Protein AF-A0A1W1V035-F1 (afdb_monomer_lite)

pLDDT: mean 86.83, std 7.69, range [56.28, 94.75]

Structure (mmCIF, N/CA/C/O backbone):
data_AF-A0A1W1V035-F1
#
_entry.id   AF-A0A1W1V035-F1
#
loop_
_atom_site.group_PDB
_atom_site.id
_atom_site.type_symbol
_atom_site.label_atom_id
_atom_site.label_alt_id
_atom_site.label_comp_id
_atom_site.label_asym_id
_atom_site.label_entity_id
_atom_site.label_seq_id
_atom_site.pdbx_PDB_ins_code
_atom_site.Cartn_x
_atom_site.Cartn_y
_atom_site.Cartn_z
_atom_site.occupancy
_atom_site.B_iso_or_equiv
_atom_site.auth_seq_id
_atom_site.auth_comp_id
_atom_site.auth_asym_id
_atom_site.auth_atom_id
_atom_site.pdbx_PDB_model_num
ATOM 1 N N . MET A 1 1 ? 27.272 1.104 12.701 1.00 61.97 1 MET A N 1
ATOM 2 C CA . MET A 1 1 ? 26.321 2.194 12.360 1.00 61.97 1 MET A CA 1
ATOM 3 C C . MET A 1 1 ? 25.150 1.755 11.452 1.00 61.97 1 MET A C 1
ATOM 5 O O . MET A 1 1 ? 24.013 2.087 11.770 1.00 61.97 1 MET A O 1
ATOM 9 N N . ARG A 1 2 ? 25.355 0.955 10.383 1.00 68.00 2 ARG A N 1
ATOM 10 C CA . ARG A 1 2 ? 24.263 0.397 9.529 1.00 68.00 2 ARG A CA 1
ATOM 11 C C . ARG A 1 2 ? 23.280 -0.550 10.249 1.00 68.00 2 ARG A C 1
ATOM 13 O O . ARG A 1 2 ? 22.093 -0.559 9.941 1.00 68.00 2 ARG A O 1
ATOM 20 N N . ILE A 1 3 ? 23.766 -1.335 11.211 1.00 76.75 3 ILE A N 1
ATOM 21 C CA . ILE A 1 3 ? 22.946 -2.319 11.942 1.00 76.75 3 ILE A CA 1
ATOM 22 C C . ILE A 1 3 ? 22.001 -1.611 12.923 1.00 76.75 3 ILE A C 1
ATOM 24 O O . ILE A 1 3 ? 20.799 -1.840 12.888 1.00 76.75 3 ILE A O 1
ATOM 28 N N . LEU A 1 4 ? 22.521 -0.664 13.712 1.00 79.06 4 LEU A N 1
ATOM 29 C CA . LEU A 1 4 ? 21.736 0.130 14.665 1.00 79.06 4 LEU A CA 1
ATOM 30 C C . LEU A 1 4 ? 20.595 0.905 13.982 1.00 79.06 4 LEU A C 1
ATOM 32 O O . LEU A 1 4 ? 19.469 0.896 14.462 1.00 79.06 4 LEU A O 1
ATOM 36 N N . THR A 1 5 ? 20.864 1.517 12.825 1.00 84.25 5 THR A N 1
ATOM 37 C CA . THR A 1 5 ? 19.846 2.242 12.041 1.00 84.25 5 THR A CA 1
ATOM 38 C C . THR A 1 5 ? 18.788 1.314 11.445 1.00 84.25 5 THR A C 1
ATOM 40 O O . THR A 1 5 ? 17.619 1.686 11.383 1.00 84.25 5 THR A O 1
ATOM 43 N N . SER A 1 6 ? 19.164 0.097 11.047 1.00 86.00 6 SER A N 1
ATOM 44 C CA . SER A 1 6 ? 18.214 -0.914 10.565 1.00 86.00 6 SER A CA 1
ATOM 45 C C . SER A 1 6 ? 17.325 -1.442 11.696 1.00 86.00 6 SER A C 1
ATOM 47 O O . SER A 1 6 ? 16.116 -1.562 11.512 1.00 86.00 6 SER A O 1
ATOM 49 N N . ILE A 1 7 ? 17.899 -1.671 12.884 1.00 86.69 7 ILE A N 1
ATOM 50 C CA . ILE A 1 7 ? 17.160 -2.080 14.088 1.00 86.69 7 ILE A CA 1
ATOM 51 C C . ILE A 1 7 ? 16.179 -0.984 14.516 1.00 86.69 7 ILE A C 1
ATOM 53 O O . ILE A 1 7 ? 15.006 -1.271 14.728 1.00 86.69 7 ILE A O 1
ATOM 57 N N . LEU A 1 8 ? 16.615 0.279 14.567 1.00 89.12 8 LEU A N 1
ATOM 58 C CA . LEU A 1 8 ? 15.739 1.417 14.874 1.00 89.12 8 LEU A CA 1
ATOM 59 C C . LEU A 1 8 ? 14.561 1.517 13.898 1.00 89.12 8 LEU A C 1
ATOM 61 O O . LEU A 1 8 ? 13.424 1.674 14.333 1.00 89.12 8 LEU A O 1
ATOM 65 N N . LYS A 1 9 ? 14.806 1.362 12.590 1.00 86.00 9 LYS A N 1
ATOM 66 C CA . LYS A 1 9 ? 13.734 1.331 11.582 1.00 86.00 9 LYS A CA 1
ATOM 67 C C . LYS A 1 9 ? 12.749 0.190 11.833 1.00 86.00 9 LYS A C 1
ATOM 69 O O . LYS A 1 9 ? 11.545 0.415 11.769 1.00 86.00 9 LYS A O 1
ATOM 74 N N . ALA A 1 10 ? 13.246 -1.007 12.143 1.00 88.19 10 ALA A N 1
ATOM 75 C CA . ALA A 1 10 ? 12.394 -2.153 12.444 1.00 88.19 10 ALA A CA 1
ATOM 76 C C . ALA A 1 10 ? 11.534 -1.908 13.695 1.00 88.19 10 ALA A C 1
ATOM 78 O O . ALA A 1 10 ? 10.329 -2.141 13.649 1.00 88.19 10 ALA A O 1
ATOM 79 N N . ILE A 1 11 ? 12.118 -1.368 14.772 1.00 92.69 11 ILE A N 1
ATOM 80 C CA . ILE A 1 11 ? 11.386 -1.029 16.003 1.00 92.69 11 ILE A CA 1
ATOM 81 C C . ILE A 1 11 ? 10.275 -0.020 15.704 1.00 92.69 11 ILE A C 1
ATOM 83 O O . ILE A 1 11 ? 9.135 -0.252 16.089 1.00 92.69 11 ILE A O 1
ATOM 87 N N . ILE A 1 12 ? 10.570 1.048 14.957 1.00 90.56 12 ILE A N 1
ATOM 88 C CA . ILE A 1 12 ? 9.572 2.062 14.584 1.00 90.56 12 ILE A CA 1
ATOM 89 C C . ILE A 1 12 ? 8.405 1.425 13.819 1.00 90.56 12 ILE A C 1
ATOM 91 O O . ILE A 1 12 ? 7.245 1.664 14.152 1.00 90.56 12 ILE A O 1
ATOM 95 N N . VAL A 1 13 ? 8.697 0.580 12.826 1.00 88.56 13 VAL A N 1
ATOM 96 C CA . VAL A 1 13 ? 7.663 -0.110 12.038 1.00 88.56 13 VAL A CA 1
ATOM 97 C C . VAL A 1 13 ? 6.796 -1.006 12.927 1.00 88.56 13 VAL A C 1
ATOM 99 O O . VAL A 1 13 ? 5.568 -0.956 12.839 1.00 88.56 13 VAL A O 1
ATOM 102 N N . VAL A 1 14 ? 7.414 -1.782 13.822 1.00 91.19 14 VAL A N 1
ATOM 103 C CA . VAL A 1 14 ? 6.700 -2.669 14.753 1.00 91.19 14 VAL A CA 1
ATOM 104 C C . VAL A 1 14 ? 5.834 -1.870 15.729 1.00 91.19 14 VAL A C 1
ATOM 106 O O . VAL A 1 14 ? 4.681 -2.237 15.967 1.00 91.19 14 VAL A O 1
ATOM 109 N N . SER A 1 15 ? 6.337 -0.754 16.260 1.00 90.75 15 SER A N 1
ATOM 110 C CA . SER A 1 15 ? 5.578 0.128 17.150 1.00 90.75 15 SER A CA 1
ATOM 111 C C . SER A 1 15 ? 4.360 0.732 16.449 1.00 90.75 15 SER A C 1
ATOM 113 O O . SER A 1 15 ? 3.264 0.694 17.006 1.00 90.75 15 SER A O 1
ATOM 115 N N . ILE A 1 16 ? 4.515 1.211 15.208 1.00 88.81 16 ILE A N 1
ATOM 116 C CA . ILE A 1 16 ? 3.402 1.742 14.404 1.00 88.81 16 ILE A CA 1
ATOM 117 C C . ILE A 1 16 ? 2.356 0.650 14.139 1.00 88.81 16 ILE A C 1
ATOM 119 O O . ILE A 1 16 ? 1.165 0.881 14.356 1.00 88.81 16 ILE A O 1
ATOM 123 N N . MET A 1 17 ? 2.779 -0.555 13.733 1.00 87.69 17 MET A N 1
ATOM 124 C CA . MET A 1 17 ? 1.864 -1.689 13.527 1.00 87.69 17 MET A CA 1
ATOM 125 C C . MET A 1 17 ? 1.103 -2.058 14.802 1.00 87.69 17 MET A C 1
ATOM 127 O O . MET A 1 17 ? -0.093 -2.348 14.750 1.00 87.69 17 MET A O 1
ATOM 131 N N . THR A 1 18 ? 1.779 -2.039 15.949 1.00 91.06 18 THR A N 1
ATOM 132 C CA . THR A 1 18 ? 1.171 -2.380 17.240 1.00 91.06 18 THR A CA 1
ATOM 133 C C . THR A 1 18 ? 0.141 -1.333 17.659 1.00 91.06 18 THR A C 1
ATOM 135 O O . THR A 1 18 ? -0.978 -1.694 18.024 1.00 91.06 18 THR A O 1
ATOM 138 N N . ALA A 1 19 ? 0.474 -0.044 17.535 1.00 88.94 19 ALA A N 1
ATOM 139 C CA . ALA A 1 19 ? -0.450 1.052 17.816 1.00 88.94 19 ALA A CA 1
ATOM 140 C C . ALA A 1 19 ? -1.690 0.985 16.913 1.00 88.94 19 ALA A C 1
ATOM 142 O O . ALA A 1 19 ? -2.818 1.084 17.397 1.00 88.94 19 ALA A O 1
ATOM 143 N N . PHE A 1 20 ? -1.498 0.729 15.616 1.00 87.62 20 PHE A N 1
ATOM 144 C CA . PHE A 1 20 ? -2.602 0.557 14.677 1.00 87.62 20 PHE A CA 1
ATOM 145 C C . PHE A 1 20 ? -3.506 -0.624 15.058 1.00 87.62 20 PHE A C 1
ATOM 147 O O . PHE A 1 20 ? -4.725 -0.476 15.095 1.00 87.62 20 PHE A O 1
ATOM 154 N N . ASN A 1 21 ? -2.926 -1.782 15.393 1.00 87.44 21 ASN A N 1
ATOM 155 C CA . ASN A 1 21 ? -3.692 -2.956 15.819 1.00 87.44 21 ASN A CA 1
ATOM 156 C C . ASN A 1 21 ? -4.492 -2.703 17.102 1.00 87.44 21 ASN A C 1
ATOM 158 O O . ASN A 1 21 ? -5.609 -3.203 17.232 1.00 87.44 21 ASN A O 1
ATOM 162 N N . TRP A 1 22 ? -3.940 -1.938 18.043 1.00 89.75 22 TRP A N 1
ATOM 163 C CA . TRP A 1 22 ? -4.646 -1.565 19.265 1.00 89.75 22 TRP A CA 1
ATOM 164 C C . TRP A 1 22 ? -5.844 -0.652 18.969 1.00 89.75 22 TRP A C 1
ATOM 166 O O . TRP A 1 22 ? -6.954 -0.943 19.411 1.00 89.75 22 TRP A O 1
ATOM 176 N N . ILE A 1 23 ? -5.655 0.384 18.140 1.00 87.69 23 ILE A N 1
ATOM 177 C CA . ILE A 1 23 ? -6.750 1.257 17.682 1.00 87.69 23 ILE A CA 1
ATOM 178 C C . ILE A 1 23 ? -7.818 0.427 16.963 1.00 87.69 23 ILE A C 1
ATOM 180 O O . ILE A 1 23 ? -9.000 0.549 17.273 1.00 87.69 23 ILE A O 1
ATOM 184 N N . PHE A 1 24 ? -7.409 -0.457 16.048 1.00 85.31 24 PHE A N 1
ATOM 185 C CA . PHE A 1 24 ? -8.314 -1.331 15.305 1.00 85.31 24 PHE A CA 1
ATOM 186 C C . PHE A 1 24 ? -9.189 -2.170 16.239 1.00 85.31 24 PHE A C 1
ATOM 188 O O . PHE A 1 24 ? -10.400 -2.209 16.052 1.00 85.31 24 PHE A O 1
ATOM 195 N N . ARG A 1 25 ? -8.602 -2.822 17.249 1.00 86.12 25 ARG A N 1
ATOM 196 C CA . ARG A 1 25 ? -9.345 -3.691 18.178 1.00 86.12 25 ARG A CA 1
ATOM 197 C C . ARG A 1 25 ? -10.302 -2.920 19.083 1.00 86.12 25 ARG A C 1
ATOM 199 O O . ARG A 1 25 ? -11.352 -3.447 19.426 1.00 86.12 25 ARG A O 1
ATOM 206 N N . ASN A 1 26 ? -9.961 -1.686 19.442 1.00 89.12 26 ASN A N 1
ATOM 207 C CA . ASN A 1 26 ? -10.711 -0.922 20.437 1.00 89.12 26 ASN A CA 1
ATOM 208 C C . ASN A 1 26 ? -11.694 0.094 19.821 1.00 89.12 26 ASN A C 1
ATOM 210 O O . ASN A 1 26 ? -12.437 0.739 20.561 1.00 89.12 26 ASN A O 1
ATOM 214 N N . ARG A 1 27 ? -11.722 0.246 18.486 1.00 86.50 27 ARG A N 1
ATOM 215 C CA . ARG A 1 27 ? -12.563 1.240 17.792 1.00 86.50 27 ARG A CA 1
ATOM 216 C C . ARG A 1 27 ? -14.066 1.003 17.936 1.00 86.50 27 ARG A C 1
ATOM 218 O O . ARG A 1 27 ? -14.812 1.970 18.014 1.00 86.50 27 ARG A O 1
ATOM 225 N N . GLU A 1 28 ? -14.503 -0.258 17.974 1.00 83.38 28 GLU A N 1
ATOM 226 C CA . GLU A 1 28 ? -15.933 -0.617 17.957 1.00 83.38 28 GLU A CA 1
ATOM 227 C C . GLU A 1 28 ? -16.665 -0.077 19.199 1.00 83.38 28 GLU A C 1
ATOM 229 O O . GLU A 1 28 ? -17.815 0.342 19.113 1.00 83.38 28 GLU A O 1
ATOM 234 N N . ASN A 1 29 ? -15.956 0.031 20.328 1.00 86.38 29 ASN A N 1
ATOM 235 C CA . ASN A 1 29 ? -16.512 0.483 21.604 1.00 86.38 29 ASN A CA 1
ATOM 236 C C . ASN A 1 29 ? -16.229 1.967 21.914 1.00 86.38 29 ASN A C 1
ATOM 238 O O . ASN A 1 29 ? -16.581 2.441 22.993 1.00 86.38 29 ASN A O 1
ATOM 242 N N . ASN A 1 30 ? -15.567 2.715 21.019 1.00 90.00 30 ASN A N 1
ATOM 243 C CA . ASN A 1 30 ? -15.179 4.105 21.277 1.00 90.00 30 ASN A CA 1
ATOM 244 C C . ASN A 1 30 ? -15.277 4.982 20.016 1.00 90.00 30 ASN A C 1
ATOM 246 O O . ASN A 1 30 ? -14.499 4.844 19.070 1.00 90.00 30 ASN A O 1
ATOM 250 N N . SER A 1 31 ? -16.195 5.954 20.037 1.00 88.25 31 SER A N 1
ATOM 251 C CA . SER A 1 31 ? -16.486 6.820 18.886 1.00 88.25 31 SER A CA 1
ATOM 252 C C . SER A 1 31 ? -15.309 7.707 18.456 1.00 88.25 31 SER A C 1
ATOM 254 O O . SER A 1 31 ? -15.156 7.976 17.262 1.00 88.25 31 SER A O 1
ATOM 256 N N . LEU A 1 32 ? -14.449 8.133 19.389 1.00 90.81 32 LEU A N 1
ATOM 257 C CA . LEU A 1 32 ? -13.245 8.907 19.075 1.00 90.81 32 LEU A CA 1
ATOM 258 C C . LEU A 1 32 ? -12.201 8.032 18.379 1.00 90.81 32 LEU A C 1
ATOM 260 O O . LEU A 1 32 ? -11.668 8.431 17.343 1.00 90.81 32 LEU A O 1
ATOM 264 N N . LEU A 1 33 ? -11.956 6.823 18.896 1.00 88.94 33 LEU A N 1
ATOM 265 C CA . LEU A 1 33 ? -11.038 5.872 18.261 1.00 88.94 33 LEU A CA 1
ATOM 266 C C . LEU A 1 33 ? -11.529 5.462 16.871 1.00 88.94 33 LEU A C 1
ATOM 268 O O . LEU A 1 33 ? -10.709 5.342 15.966 1.00 88.94 33 LEU A O 1
ATOM 272 N N . ASN A 1 34 ? -12.842 5.323 16.665 1.00 89.19 34 ASN A N 1
ATOM 273 C CA . ASN A 1 34 ? -13.396 5.029 15.345 1.00 89.19 34 ASN A CA 1
ATOM 274 C C . ASN A 1 34 ? -13.170 6.169 14.337 1.00 89.19 34 ASN A C 1
ATOM 276 O O . ASN A 1 34 ? -12.755 5.920 13.207 1.00 89.19 34 ASN A O 1
ATOM 280 N N . LYS A 1 35 ? -13.355 7.434 14.740 1.00 89.81 35 LYS A N 1
ATOM 281 C CA . LYS A 1 35 ? -13.036 8.585 13.874 1.00 89.81 35 LYS A CA 1
ATOM 282 C C . LYS A 1 35 ? -11.553 8.621 13.502 1.00 89.81 35 LYS A C 1
ATOM 284 O O . LYS A 1 35 ? -11.221 8.770 12.329 1.00 89.81 35 LYS A O 1
ATOM 289 N N . ILE A 1 36 ? -10.670 8.447 14.490 1.00 90.00 36 ILE A N 1
ATOM 290 C CA . ILE A 1 36 ? -9.215 8.393 14.276 1.00 90.00 36 ILE A CA 1
ATOM 291 C C . ILE A 1 36 ? -8.860 7.245 13.325 1.00 90.00 36 ILE A C 1
ATOM 293 O O . ILE A 1 36 ? -8.075 7.427 12.395 1.00 90.00 36 ILE A O 1
ATOM 297 N N . TYR A 1 37 ? -9.475 6.082 13.524 1.00 88.62 37 TYR A N 1
ATOM 298 C CA . TYR A 1 37 ? -9.290 4.915 12.679 1.00 88.62 37 TYR A CA 1
ATOM 299 C C . TYR A 1 37 ? -9.677 5.181 11.218 1.00 88.62 37 TYR A C 1
ATOM 301 O O . TYR A 1 37 ? -8.872 4.927 10.326 1.00 88.62 37 TYR A O 1
ATOM 309 N N . ILE A 1 38 ? -10.860 5.747 10.964 1.00 87.06 38 ILE A N 1
ATOM 310 C CA . ILE A 1 38 ? -11.321 6.071 9.604 1.00 87.06 38 ILE A CA 1
ATOM 311 C C . ILE A 1 38 ? -10.354 7.043 8.913 1.00 87.06 38 ILE A C 1
ATOM 313 O O . ILE A 1 38 ? -10.002 6.835 7.749 1.00 87.06 38 ILE A O 1
ATOM 317 N N . ILE A 1 39 ? -9.873 8.068 9.626 1.00 89.75 39 ILE A N 1
ATOM 318 C CA . ILE A 1 39 ? -8.888 9.023 9.095 1.00 89.75 39 ILE A CA 1
ATOM 319 C C . ILE A 1 39 ? -7.583 8.305 8.728 1.00 89.75 39 ILE A C 1
ATOM 321 O O . ILE A 1 39 ? -7.093 8.463 7.611 1.00 89.75 39 ILE A O 1
ATOM 325 N N . LEU A 1 40 ? -7.048 7.473 9.629 1.00 89.25 40 LEU A N 1
ATOM 326 C CA . LEU A 1 40 ? -5.835 6.682 9.385 1.00 89.25 40 LEU A CA 1
ATOM 327 C C . LEU A 1 40 ? -5.980 5.794 8.146 1.00 89.25 40 LEU A C 1
ATOM 329 O O . LEU A 1 40 ? -5.118 5.817 7.270 1.00 89.25 40 LEU A O 1
ATOM 333 N N . VAL A 1 41 ? -7.075 5.037 8.053 1.00 86.69 41 VAL A N 1
ATOM 334 C CA . VAL A 1 41 ? -7.344 4.141 6.920 1.00 86.69 41 VAL A CA 1
ATOM 335 C C . VAL A 1 41 ? -7.445 4.921 5.609 1.00 86.69 41 VAL A C 1
ATOM 337 O O . VAL A 1 41 ? -6.877 4.498 4.602 1.00 86.69 41 VAL A O 1
ATOM 340 N N . THR A 1 42 ? -8.097 6.083 5.628 1.00 86.81 42 THR A N 1
ATOM 341 C CA . THR A 1 42 ? -8.221 6.957 4.453 1.00 86.81 42 THR A CA 1
ATOM 342 C C . THR A 1 42 ? -6.855 7.467 3.993 1.00 86.81 42 THR A C 1
ATOM 344 O O . THR A 1 42 ? -6.543 7.392 2.806 1.00 86.81 42 THR A O 1
ATOM 347 N N . ILE A 1 43 ? -6.001 7.915 4.921 1.00 89.88 43 ILE A N 1
ATOM 348 C CA . ILE A 1 43 ? -4.634 8.363 4.610 1.00 89.88 43 ILE A CA 1
ATOM 349 C C . ILE A 1 43 ? -3.818 7.221 3.993 1.00 89.88 43 ILE A C 1
ATOM 351 O O . ILE A 1 43 ? -3.171 7.419 2.964 1.00 89.88 43 ILE A O 1
ATOM 355 N N . PHE A 1 44 ? -3.866 6.016 4.572 1.00 85.56 44 PHE A N 1
ATOM 356 C CA . PHE A 1 44 ? -3.164 4.854 4.018 1.00 85.56 44 PHE A CA 1
ATOM 357 C C . PHE A 1 44 ? -3.638 4.504 2.607 1.00 85.56 44 PHE A C 1
ATOM 359 O O . PHE A 1 44 ? -2.818 4.150 1.758 1.00 85.56 44 PHE A O 1
ATOM 366 N N . TRP A 1 45 ? -4.938 4.626 2.339 1.00 84.81 45 TRP A N 1
ATOM 367 C CA . TRP A 1 45 ? -5.484 4.374 1.011 1.00 84.81 45 TRP A CA 1
ATOM 368 C C . TRP A 1 45 ? -5.019 5.420 -0.010 1.00 84.81 45 TRP A C 1
ATOM 370 O O . TRP A 1 45 ? -4.551 5.048 -1.084 1.00 84.81 45 TRP A O 1
ATOM 380 N N . ILE A 1 46 ? -5.038 6.710 0.348 1.00 89.25 46 ILE A N 1
ATOM 381 C CA . ILE A 1 46 ? -4.518 7.794 -0.504 1.00 89.25 46 ILE A CA 1
ATOM 382 C C . ILE A 1 46 ? -3.040 7.558 -0.837 1.00 89.25 46 ILE A C 1
ATOM 384 O O . ILE A 1 46 ? -2.649 7.614 -2.003 1.00 89.25 46 ILE A O 1
ATOM 388 N N . LEU A 1 47 ? -2.221 7.234 0.169 1.00 89.94 47 LEU A N 1
ATOM 389 C CA . LEU A 1 47 ? -0.806 6.923 -0.038 1.00 89.94 47 LEU A CA 1
ATOM 390 C C . LEU A 1 47 ? -0.618 5.726 -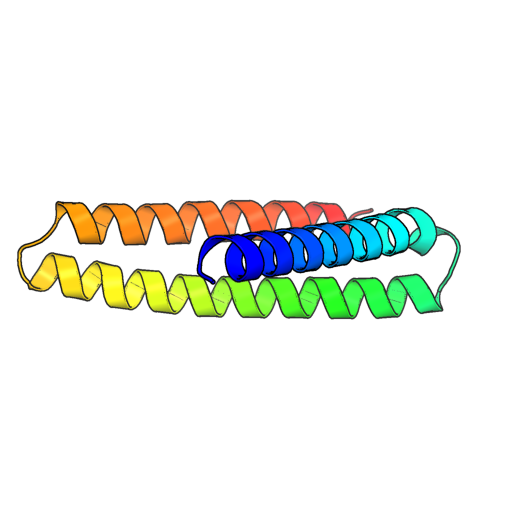0.979 1.00 89.94 47 LEU A C 1
ATOM 392 O O . LEU A 1 47 ? 0.241 5.774 -1.857 1.00 89.94 47 LEU A O 1
ATOM 396 N N . ALA A 1 48 ? -1.427 4.674 -0.844 1.00 86.75 48 ALA A N 1
ATOM 397 C CA . ALA A 1 48 ? -1.344 3.507 -1.717 1.00 86.75 48 ALA A CA 1
ATOM 398 C C . ALA A 1 48 ? -1.686 3.830 -3.180 1.00 86.75 48 ALA A C 1
ATOM 400 O O . ALA A 1 48 ? -1.007 3.334 -4.083 1.00 86.75 48 ALA A O 1
ATOM 401 N N . VAL A 1 49 ? -2.683 4.687 -3.421 1.00 89.94 49 VAL A N 1
ATOM 402 C CA . VAL A 1 49 ? -3.033 5.157 -4.772 1.00 89.94 49 VAL A CA 1
ATOM 403 C C . VAL A 1 49 ? -1.883 5.963 -5.377 1.00 89.94 49 VAL A C 1
ATOM 405 O O . VAL A 1 49 ? -1.486 5.698 -6.511 1.00 89.94 49 VAL A O 1
ATOM 408 N N . ILE A 1 50 ? -1.292 6.889 -4.613 1.00 93.31 50 ILE A N 1
ATOM 409 C CA . ILE A 1 50 ? -0.155 7.703 -5.075 1.00 93.31 50 ILE A CA 1
ATOM 410 C C . ILE A 1 50 ? 1.039 6.814 -5.436 1.00 93.31 50 ILE A C 1
ATOM 412 O O . ILE A 1 50 ? 1.588 6.926 -6.532 1.00 93.31 50 ILE A O 1
ATOM 416 N N . VAL A 1 51 ? 1.426 5.903 -4.537 1.00 92.00 51 VAL A N 1
ATOM 417 C CA . VAL A 1 51 ? 2.555 4.988 -4.766 1.00 92.00 51 VAL A CA 1
ATOM 418 C C . VAL A 1 51 ? 2.303 4.111 -5.989 1.00 92.00 51 VAL A C 1
ATOM 420 O O . VAL A 1 51 ? 3.204 3.921 -6.800 1.00 92.00 51 VAL A O 1
ATOM 423 N N . THR A 1 52 ? 1.078 3.623 -6.171 1.00 91.50 52 THR A N 1
ATOM 424 C CA . THR A 1 52 ? 0.725 2.823 -7.348 1.00 91.50 52 THR A CA 1
ATOM 425 C C . THR A 1 52 ? 0.822 3.633 -8.633 1.00 91.50 52 THR A C 1
ATOM 427 O O . THR A 1 52 ? 1.376 3.134 -9.608 1.00 91.50 52 THR A O 1
ATOM 430 N N . GLY A 1 53 ? 0.359 4.886 -8.637 1.00 93.12 53 GLY A N 1
ATOM 431 C CA . GLY A 1 53 ? 0.520 5.785 -9.781 1.00 93.12 53 GLY A CA 1
ATOM 432 C C . GLY A 1 53 ? 1.991 5.988 -10.157 1.00 93.12 53 GLY A C 1
ATOM 433 O O . GLY A 1 53 ? 2.349 5.879 -11.328 1.00 93.12 53 GLY A O 1
ATOM 434 N N . LEU A 1 54 ? 2.861 6.185 -9.161 1.00 94.19 54 LEU A N 1
ATOM 435 C CA . LEU A 1 54 ? 4.309 6.298 -9.370 1.00 94.19 54 LEU A CA 1
ATOM 436 C C . LEU A 1 54 ? 4.925 5.000 -9.907 1.00 94.19 54 LEU A C 1
ATOM 438 O O . LEU A 1 54 ? 5.753 5.051 -10.813 1.00 94.19 54 LEU A O 1
ATOM 442 N N . LEU A 1 55 ? 4.515 3.841 -9.382 1.00 92.94 55 LEU A N 1
ATOM 443 C CA . LEU A 1 55 ? 4.975 2.536 -9.865 1.00 92.94 55 LEU A CA 1
ATOM 444 C C . LEU A 1 55 ? 4.529 2.271 -11.304 1.00 92.94 55 LEU A C 1
ATOM 446 O O . LEU A 1 55 ? 5.303 1.715 -12.079 1.00 92.94 55 LEU A O 1
ATOM 450 N N . TYR A 1 56 ? 3.319 2.693 -11.672 1.00 92.75 56 TYR A N 1
ATOM 451 C CA . TYR A 1 56 ? 2.837 2.622 -13.048 1.00 92.75 56 TYR A CA 1
ATOM 452 C C . TYR A 1 56 ? 3.658 3.503 -13.979 1.00 92.75 56 TYR A C 1
ATOM 454 O O . TYR A 1 56 ? 4.139 3.030 -15.006 1.00 92.75 56 TYR A O 1
ATOM 462 N N . TRP A 1 57 ? 3.864 4.761 -13.593 1.00 94.75 57 TRP A N 1
ATOM 463 C CA . TRP A 1 57 ? 4.653 5.703 -14.376 1.00 94.75 57 TRP A CA 1
ATOM 464 C C . TRP A 1 57 ? 6.096 5.220 -14.570 1.00 94.75 57 TRP A C 1
ATOM 466 O O . TRP A 1 57 ? 6.571 5.131 -15.702 1.00 94.75 57 TRP A O 1
ATOM 476 N N . ALA A 1 58 ? 6.761 4.804 -13.489 1.00 93.56 58 ALA A N 1
ATOM 477 C CA . ALA A 1 58 ? 8.105 4.237 -13.549 1.00 93.56 58 ALA A CA 1
ATOM 478 C C . ALA A 1 58 ? 8.140 2.931 -14.358 1.00 93.56 58 ALA A C 1
ATOM 480 O O . ALA A 1 58 ? 9.039 2.732 -15.169 1.00 93.56 58 ALA A O 1
ATOM 481 N N . GLY A 1 59 ? 7.155 2.049 -14.169 1.00 93.06 59 GLY A N 1
ATOM 482 C CA . GLY A 1 59 ? 7.059 0.776 -14.879 1.00 93.06 59 GLY A CA 1
ATOM 483 C C . GLY A 1 59 ? 6.973 0.955 -16.393 1.00 93.06 59 GLY A C 1
ATOM 484 O O . GLY A 1 59 ? 7.695 0.280 -17.125 1.00 93.06 59 GLY A O 1
ATOM 485 N N . VAL A 1 60 ? 6.156 1.905 -16.856 1.00 92.94 60 VAL A N 1
ATOM 486 C CA . VAL A 1 60 ? 6.073 2.274 -18.277 1.00 92.94 60 VAL A CA 1
ATOM 487 C C . VAL A 1 60 ? 7.402 2.847 -18.773 1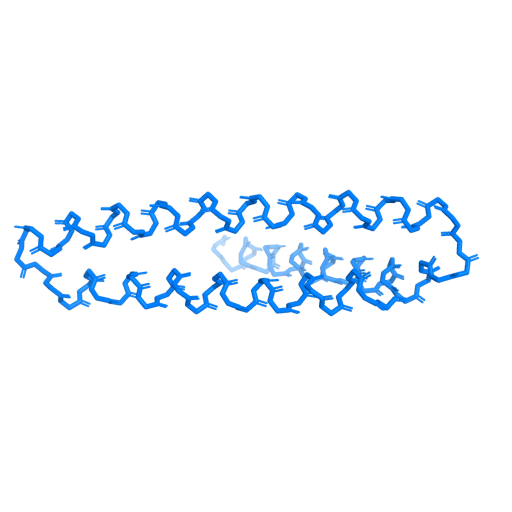.00 92.94 60 VAL A C 1
ATOM 489 O O . VAL A 1 60 ? 7.877 2.416 -19.821 1.00 92.94 60 VAL A O 1
ATOM 492 N N . GLY A 1 61 ? 8.040 3.738 -18.004 1.00 94.00 61 GLY A N 1
ATOM 493 C CA . GLY A 1 61 ? 9.361 4.283 -18.341 1.00 94.00 61 GLY A CA 1
ATOM 494 C C . GLY A 1 61 ? 10.410 3.189 -18.578 1.00 94.00 61 GLY A C 1
ATOM 495 O O . GLY A 1 61 ? 11.025 3.142 -19.639 1.00 94.00 61 GLY A O 1
ATOM 496 N N . TYR A 1 62 ? 10.527 2.228 -17.656 1.00 94.69 62 TYR A N 1
ATOM 497 C CA . TYR A 1 62 ? 11.460 1.102 -17.798 1.00 94.69 62 TYR A CA 1
ATOM 498 C C . TYR A 1 62 ? 11.155 0.206 -19.007 1.00 94.69 62 TYR A C 1
ATOM 500 O O . TYR A 1 62 ? 12.082 -0.322 -19.621 1.00 94.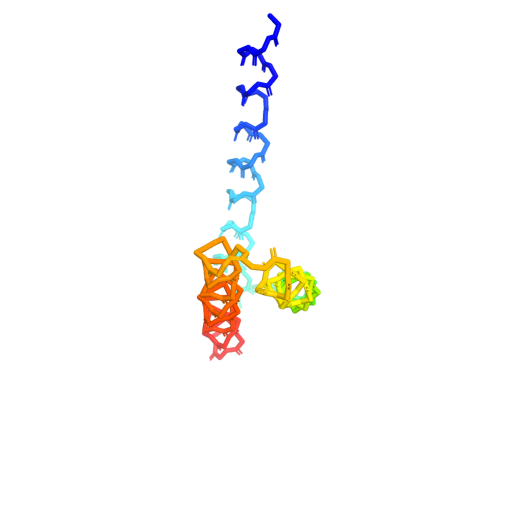69 62 TYR A O 1
ATOM 508 N N . ILE A 1 63 ? 9.878 0.019 -19.362 1.00 93.56 63 ILE A N 1
ATOM 509 C CA . ILE A 1 63 ? 9.500 -0.735 -20.569 1.00 93.56 63 ILE A CA 1
ATOM 510 C C . ILE A 1 63 ? 9.963 0.009 -21.824 1.00 93.56 63 ILE A C 1
ATOM 512 O O . ILE A 1 63 ? 10.537 -0.612 -22.717 1.00 93.56 63 ILE A O 1
ATOM 516 N N . MET A 1 64 ? 9.755 1.328 -21.881 1.00 93.81 64 MET A N 1
ATOM 517 C CA . MET A 1 64 ? 10.166 2.165 -23.014 1.00 93.81 64 MET A CA 1
ATOM 518 C C . MET A 1 64 ? 11.690 2.225 -23.183 1.00 93.81 64 MET A C 1
ATOM 520 O O . MET A 1 64 ? 12.176 2.295 -24.306 1.00 93.81 64 MET A O 1
ATOM 524 N N . GLU A 1 65 ? 12.446 2.122 -22.090 1.00 94.50 65 GLU A N 1
ATOM 525 C CA . GLU A 1 65 ? 13.914 2.016 -22.093 1.00 94.50 65 GLU A CA 1
ATOM 526 C C . GLU A 1 65 ? 14.430 0.609 -22.467 1.00 94.50 65 GLU A C 1
ATOM 528 O O . GLU A 1 65 ? 15.631 0.347 -22.437 1.00 94.50 65 GLU A O 1
ATOM 533 N N . GLY A 1 66 ? 13.538 -0.329 -22.807 1.00 91.88 66 GLY A N 1
ATOM 534 C CA . GLY A 1 66 ? 13.887 -1.699 -23.190 1.00 91.88 66 GLY A CA 1
ATOM 535 C C . GLY A 1 66 ? 14.089 -2.655 -22.010 1.00 91.88 66 GLY A C 1
ATOM 536 O O . GLY A 1 66 ? 14.245 -3.860 -22.211 1.00 91.88 66 GLY A O 1
ATOM 537 N N . ASN A 1 67 ? 14.000 -2.178 -20.764 1.00 93.62 67 ASN A N 1
ATOM 538 C CA . ASN A 1 67 ? 14.086 -3.008 -19.563 1.00 93.62 67 ASN A CA 1
ATOM 539 C C . ASN A 1 67 ? 12.704 -3.516 -19.119 1.00 93.62 67 ASN A C 1
ATOM 541 O O . ASN A 1 67 ? 12.201 -3.241 -18.023 1.00 93.62 67 ASN A O 1
ATOM 545 N N . SER A 1 68 ? 12.095 -4.323 -19.989 1.00 89.44 68 SER A N 1
ATOM 546 C CA . SER A 1 68 ? 10.743 -4.854 -19.780 1.00 89.44 68 SER A CA 1
ATOM 547 C C . SER A 1 68 ? 10.615 -5.706 -18.508 1.00 89.44 68 SER A C 1
ATOM 549 O O . SER A 1 68 ? 9.569 -5.698 -17.867 1.00 89.44 68 SER A O 1
ATOM 551 N N . SER A 1 69 ? 11.680 -6.400 -18.088 1.00 93.56 69 SER A N 1
ATOM 552 C CA . SER A 1 69 ? 11.669 -7.227 -16.869 1.00 93.56 69 SER A CA 1
ATOM 553 C C . SER A 1 69 ? 11.444 -6.393 -15.605 1.00 93.56 69 SER A C 1
ATOM 555 O O . SER A 1 69 ? 10.604 -6.737 -14.770 1.00 93.56 69 SER A O 1
ATOM 557 N N . VAL A 1 70 ? 12.162 -5.273 -15.463 1.00 92.38 70 VAL A N 1
ATOM 558 C CA . VAL A 1 70 ? 11.993 -4.367 -14.317 1.00 92.38 70 VAL A CA 1
ATOM 559 C C . VAL A 1 70 ? 10.644 -3.661 -14.390 1.00 92.38 70 VAL A C 1
ATOM 561 O O . VAL A 1 70 ? 9.928 -3.619 -13.390 1.00 92.38 70 VAL A O 1
ATOM 564 N N . GLY A 1 71 ? 10.257 -3.184 -15.574 1.00 92.25 71 GLY A N 1
ATOM 565 C CA . GLY A 1 71 ? 8.981 -2.501 -15.755 1.00 92.25 71 GLY A CA 1
ATOM 566 C C . GLY A 1 71 ? 7.773 -3.372 -15.399 1.00 92.25 71 GLY A C 1
ATOM 567 O O . GLY A 1 71 ? 6.930 -2.953 -14.608 1.00 92.25 71 GLY A O 1
ATOM 568 N N . ILE A 1 72 ? 7.731 -4.626 -15.863 1.00 92.69 72 ILE A N 1
ATOM 569 C CA . ILE A 1 72 ? 6.656 -5.573 -15.516 1.00 92.69 72 ILE A CA 1
ATOM 570 C C . ILE A 1 72 ? 6.617 -5.834 -14.004 1.00 92.69 72 ILE A C 1
ATOM 572 O O . ILE A 1 72 ? 5.537 -5.843 -13.414 1.00 92.69 72 ILE A O 1
ATOM 576 N N . LYS A 1 73 ? 7.771 -5.993 -13.340 1.00 93.00 73 LYS A N 1
ATOM 577 C CA . LYS A 1 73 ? 7.817 -6.174 -11.877 1.00 93.00 73 LYS A CA 1
ATOM 578 C C . LYS A 1 73 ? 7.230 -4.978 -11.131 1.00 93.00 73 LYS A C 1
ATOM 580 O O . LYS A 1 73 ? 6.500 -5.180 -10.162 1.00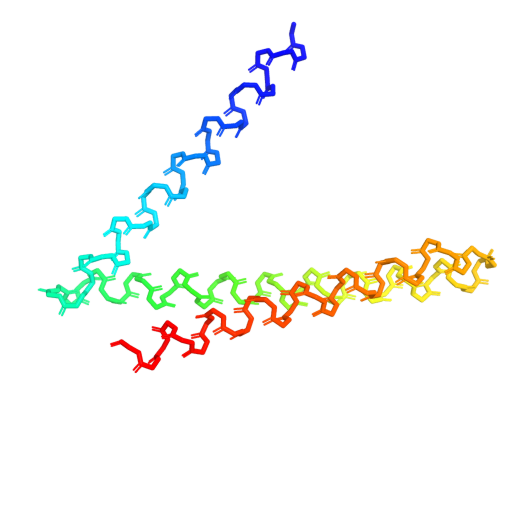 93.00 73 LYS A O 1
ATOM 585 N N . LEU A 1 74 ? 7.517 -3.753 -11.574 1.00 91.06 74 LEU A N 1
ATOM 586 C CA . LEU A 1 74 ? 6.964 -2.535 -10.975 1.00 91.06 74 LEU A CA 1
ATOM 587 C C . LEU A 1 74 ? 5.443 -2.460 -11.159 1.00 91.06 74 LEU A C 1
ATOM 589 O O . LEU A 1 74 ? 4.732 -2.201 -10.187 1.00 91.06 74 LEU A O 1
ATOM 593 N N . LEU A 1 75 ? 4.943 -2.780 -12.357 1.00 90.94 75 LEU A N 1
ATOM 594 C CA . LEU A 1 75 ? 3.506 -2.820 -12.642 1.00 90.94 75 LEU A CA 1
ATOM 595 C C . LEU A 1 75 ? 2.778 -3.854 -11.777 1.00 90.94 75 LEU A C 1
ATOM 597 O O . LEU A 1 75 ? 1.809 -3.519 -11.096 1.00 90.94 75 LEU A O 1
ATOM 601 N N . VAL A 1 76 ? 3.277 -5.093 -11.739 1.00 92.44 76 VAL A N 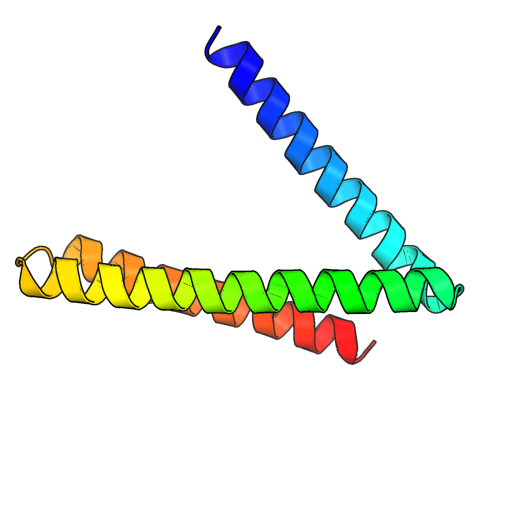1
ATOM 602 C CA . VAL A 1 76 ? 2.696 -6.164 -10.913 1.00 92.44 76 VAL A CA 1
ATOM 603 C C . VAL A 1 76 ? 2.718 -5.776 -9.435 1.00 92.44 76 VAL A C 1
ATOM 605 O O . VAL A 1 76 ? 1.723 -5.964 -8.738 1.00 92.44 76 VAL A O 1
ATOM 608 N N . THR A 1 77 ? 3.813 -5.175 -8.961 1.00 92.25 77 THR A N 1
ATOM 609 C CA . THR A 1 77 ? 3.918 -4.695 -7.575 1.00 92.25 77 THR A CA 1
ATOM 610 C C . THR A 1 77 ? 2.854 -3.642 -7.266 1.00 92.25 77 THR A C 1
ATOM 612 O O . THR A 1 77 ? 2.187 -3.744 -6.238 1.00 92.25 77 THR A O 1
ATOM 615 N N . GLY A 1 78 ? 2.642 -2.672 -8.160 1.00 87.94 78 GLY A N 1
ATOM 616 C CA . GLY A 1 78 ? 1.608 -1.647 -7.995 1.00 87.94 78 GLY A CA 1
ATOM 617 C C . GLY A 1 78 ? 0.194 -2.231 -7.931 1.00 87.94 78 GLY A C 1
ATOM 618 O O . GLY A 1 78 ? -0.585 -1.880 -7.041 1.00 87.94 78 GLY A O 1
ATOM 619 N N . VAL A 1 79 ? -0.123 -3.183 -8.817 1.00 87.75 79 VAL A N 1
ATOM 620 C CA . VAL A 1 79 ? -1.425 -3.873 -8.830 1.00 87.75 79 VAL A CA 1
ATOM 621 C C . VAL A 1 79 ? -1.643 -4.663 -7.539 1.00 87.75 79 VAL A C 1
ATOM 623 O O . VAL A 1 79 ? -2.665 -4.491 -6.873 1.00 87.75 79 VAL A O 1
ATOM 626 N N . VAL A 1 80 ? -0.673 -5.492 -7.140 1.00 88.69 80 VAL A N 1
ATOM 627 C CA . VAL A 1 80 ? -0.762 -6.305 -5.916 1.00 88.69 80 VAL A CA 1
ATOM 628 C C . VAL A 1 80 ? -0.899 -5.415 -4.680 1.00 88.69 80 VAL A C 1
ATOM 630 O O . VAL A 1 80 ? -1.714 -5.703 -3.802 1.00 88.69 80 VAL A O 1
ATOM 633 N N . MET A 1 81 ? -0.153 -4.310 -4.619 1.00 86.94 81 MET A N 1
ATOM 634 C CA . MET A 1 81 ? -0.235 -3.349 -3.522 1.00 86.94 81 MET A CA 1
ATOM 635 C C . MET A 1 81 ? -1.624 -2.708 -3.434 1.00 86.94 81 MET A C 1
ATOM 637 O O . MET A 1 81 ? -2.218 -2.702 -2.355 1.00 86.94 81 MET A O 1
ATOM 641 N N . THR A 1 82 ? -2.175 -2.224 -4.551 1.00 84.06 82 THR A N 1
ATOM 642 C CA . THR A 1 82 ? -3.510 -1.601 -4.569 1.00 84.06 82 THR A CA 1
ATOM 643 C C . THR A 1 82 ? -4.605 -2.586 -4.190 1.00 84.06 82 THR A C 1
ATOM 645 O O . THR A 1 82 ? -5.460 -2.254 -3.373 1.00 84.06 82 THR A O 1
ATOM 648 N N . LEU A 1 83 ? -4.573 -3.812 -4.720 1.00 84.31 83 LEU A N 1
ATOM 649 C CA . LEU A 1 83 ? -5.560 -4.842 -4.382 1.00 84.31 83 LEU A CA 1
ATOM 650 C C . LEU A 1 83 ? -5.467 -5.258 -2.904 1.00 84.31 83 LEU A C 1
ATOM 652 O O . LEU A 1 83 ? -6.487 -5.408 -2.230 1.00 84.31 83 LEU A O 1
ATOM 656 N N . SER A 1 84 ? -4.251 -5.392 -2.370 1.00 84.69 84 SER A N 1
ATOM 657 C CA . SER A 1 84 ? -3.998 -5.691 -0.954 1.00 84.69 84 SER A CA 1
ATOM 658 C C . SER A 1 84 ? -4.536 -4.597 -0.029 1.00 84.69 84 SER A C 1
ATOM 660 O O . SER A 1 84 ? -5.274 -4.879 0.917 1.00 84.69 84 SER A O 1
ATOM 662 N N . VAL A 1 85 ? -4.210 -3.333 -0.308 1.00 81.75 85 VAL A N 1
ATOM 663 C CA . VAL A 1 85 ? -4.662 -2.209 0.520 1.00 81.75 85 VAL A CA 1
ATOM 664 C C . VAL A 1 85 ? -6.164 -1.986 0.344 1.00 81.75 85 VAL A C 1
ATOM 666 O O . VAL A 1 85 ? -6.872 -1.831 1.334 1.00 81.75 85 VAL A O 1
ATOM 669 N N . GLY A 1 86 ? -6.674 -2.041 -0.887 1.00 77.94 86 GLY A N 1
ATOM 670 C CA . GLY A 1 86 ? -8.091 -1.863 -1.198 1.00 77.94 86 GLY A CA 1
ATOM 671 C C . GLY A 1 86 ? -8.985 -2.922 -0.552 1.00 77.94 86 GLY A C 1
ATOM 672 O O . GLY A 1 86 ? -10.002 -2.576 0.043 1.00 77.94 86 GLY A O 1
ATOM 673 N N . SER A 1 87 ? -8.587 -4.198 -0.580 1.00 78.75 87 SER A N 1
ATOM 674 C CA . SER A 1 87 ? -9.334 -5.274 0.092 1.00 78.75 87 SER A CA 1
ATOM 675 C C . SER A 1 87 ? -9.353 -5.113 1.615 1.00 78.75 87 SER A C 1
ATOM 677 O O . SER A 1 87 ? -10.396 -5.311 2.241 1.00 78.75 87 SER A O 1
ATOM 679 N N . ARG A 1 88 ? -8.236 -4.686 2.220 1.00 74.88 88 ARG A N 1
ATOM 680 C CA . ARG A 1 88 ? -8.180 -4.371 3.655 1.00 74.88 88 ARG A CA 1
ATOM 681 C C . ARG A 1 88 ? -9.068 -3.187 4.003 1.00 74.88 88 ARG A C 1
ATOM 683 O O . ARG A 1 88 ? -9.847 -3.303 4.936 1.00 74.88 88 ARG A O 1
ATOM 690 N N . VAL A 1 89 ? -9.019 -2.103 3.230 1.00 74.38 89 VAL A N 1
ATOM 691 C CA . VAL A 1 89 ? -9.879 -0.922 3.418 1.00 74.38 89 VAL A CA 1
ATOM 692 C C . VAL A 1 89 ? -11.357 -1.295 3.297 1.00 74.38 89 VAL A C 1
ATOM 694 O O . VAL A 1 89 ? -12.148 -0.915 4.155 1.00 74.38 89 VAL A O 1
ATOM 697 N N . TYR A 1 90 ? -11.733 -2.102 2.300 1.00 72.69 90 TYR A N 1
ATOM 698 C CA . TYR A 1 90 ? -13.103 -2.600 2.156 1.00 72.69 90 TYR A CA 1
ATOM 699 C C . TYR A 1 90 ? -13.561 -3.383 3.394 1.00 72.69 90 TYR A C 1
ATOM 701 O O . TYR A 1 90 ? -14.635 -3.125 3.936 1.00 72.69 90 TYR A O 1
ATOM 709 N N . PHE A 1 91 ? -12.733 -4.313 3.877 1.00 73.00 91 PHE A N 1
ATOM 710 C CA . PHE A 1 91 ? -13.054 -5.107 5.063 1.00 73.00 91 PHE A CA 1
ATOM 711 C C . PHE A 1 91 ? -13.126 -4.253 6.337 1.00 73.00 91 PHE A C 1
ATOM 713 O O . PHE A 1 91 ? -13.936 -4.506 7.222 1.00 73.00 91 PHE A O 1
ATOM 720 N N . TRP A 1 92 ? -12.282 -3.232 6.419 1.00 68.19 92 TRP A N 1
ATOM 721 C CA . TRP A 1 92 ? -12.177 -2.299 7.534 1.00 68.19 92 TRP A CA 1
ATOM 722 C C . TRP A 1 92 ? -13.324 -1.293 7.620 1.00 68.19 92 TRP A C 1
ATOM 724 O O . TRP A 1 92 ? -13.670 -0.878 8.719 1.00 68.19 92 TRP A O 1
ATOM 734 N N . LEU A 1 93 ? -13.918 -0.920 6.484 1.00 65.38 93 LEU A N 1
ATOM 735 C CA . LEU A 1 93 ? -15.081 -0.030 6.425 1.00 65.38 93 LEU A CA 1
ATOM 736 C C . LEU A 1 93 ? -16.413 -0.762 6.615 1.00 65.38 93 LEU A C 1
ATOM 738 O O . LEU A 1 93 ? -17.394 -0.151 7.024 1.00 65.38 93 LEU A O 1
AT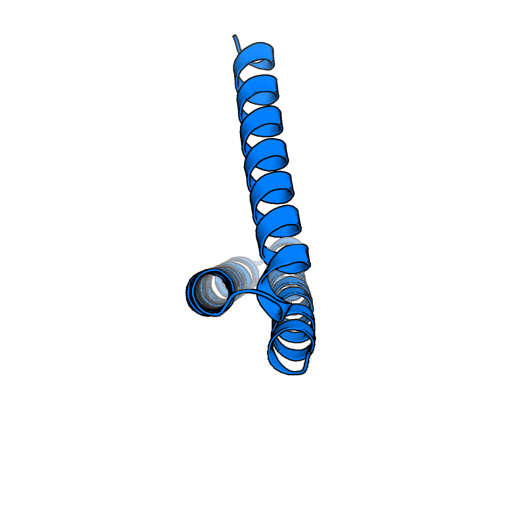OM 742 N N . LYS A 1 94 ? -16.465 -2.060 6.301 1.00 64.00 94 LYS A N 1
ATOM 743 C CA . LYS A 1 94 ? -17.687 -2.872 6.399 1.00 64.00 94 LYS A CA 1
ATOM 744 C C . LYS A 1 94 ? -17.926 -3.458 7.800 1.00 64.00 94 LYS A C 1
ATOM 746 O O . LYS A 1 94 ? -18.988 -4.028 8.032 1.00 64.00 94 LYS A O 1
ATOM 751 N N . LYS A 1 95 ? -16.942 -3.363 8.696 1.00 56.28 95 LYS A N 1
ATOM 752 C CA . LYS A 1 95 ? -16.939 -3.982 10.023 1.00 56.28 95 LYS A CA 1
ATOM 753 C C . LYS A 1 95 ? -16.872 -2.925 11.115 1.00 56.28 95 LYS A C 1
ATOM 755 O O . LYS A 1 95 ? -17.784 -2.929 11.958 1.00 56.28 95 LYS A O 1
#

Organism: NCBI:txid573058

Secondary structure (DSSP, 8-state):
-HHHHHHHHHHHHHHHHHHHHHHHHHGGG-HHHHHHHHHHHHHHHHHHHHHHHHHHHHHHHHHHTT-HHHHHHHHHHHHHHHHHHHHHHHHHH--

Foldseek 3Di:
DVVVVVVVVVVVVVVVVVVLVVLLVCCVPDVVSVVVNLVVLVVVLVVLVVQLVVLQVVLVVCVVVVNNVSSVVSNVVSVVSNVVSVVVSVVSVVD

Sequence (95 aa):
MRILTSILKAIIVVSIMTAFNWIFRNRENNSLLNKIYIILVTIFWILAVIVTGLLYWAGVGYIMEGNSSVGIKLLVTGVVMTLSVGSRVYFWLKK

Radius of gyration: 17.31 Å; chains: 1; bounding box: 44×16×45 Å